Protein AF-A0AAP2W6C0-F1 (afdb_monomer)

Foldseek 3Di:
DKWKKFKDFPDPPDDLVVLLVLLLVLLCVQQVVVVKDWDWDDPCVDPVDVRMTIIDIPDDVVSSVVSQVVSCVVDPGIHIDTPD

Sequence (84 aa):
MIKVVELMLDDEFDDVNKLKMCYLHGLEQYLSERGYELIPIDHTEWYSFERKILVDTDAPSNMIDTALDMENKKQKSAMGVLVS

pLDDT: mean 88.37, std 9.17, range [55.16, 96.31]

Solvent-accessible surface area (backbone atoms only — not comparable to full-atom values): 4776 Å² total; per-residue (Å²): 83,80,33,38,33,40,52,48,63,75,47,96,83,57,62,54,68,61,50,50,53,52,49,50,51,48,40,42,53,57,36,46,79,70,76,29,58,68,43,79,51,88,56,71,88,39,80,96,29,65,56,44,50,41,32,38,26,79,58,56,67,71,59,51,52,52,34,32,56,56,42,39,74,71,41,91,55,40,41,59,42,81,78,97

Mean predicted aligned error: 4.14 Å

Radius of gyration: 11.82 Å; Cα contacts (8 Å, |Δi|>4): 131; chains: 1; bounding box: 22×28×34 Å

Nearest PDB structures (foldseek):
  6ahu-assembly1_H  TM=5.774E-01  e=3.307E-02  Homo sapiens
  6pij-assembly1_H  TM=5.909E-01  e=8.403E-02  Vibrio cholerae
  7u5e-assembly1_H  TM=5.299E-01  e=2.607E-01  Aeromonas salmonicida
  3us5-assembly1_A  TM=3.494E-01  e=7.569E-01  Homo sapiens
  6qey-assembly1_A  TM=4.085E-01  e=1.056E+00  Homo sapiens

Secondary structure (DSSP, 8-state):
-EEEEEEEESSTTS-HHHHHHHHHHHHHHHHHTTT--EEEE--TTSGGGTTEEEEEE-S-HHHHHHHHHHHHHH-SSEEEEE--

Organism: NCBI:txid2052831

Structure (mmCIF, N/CA/C/O backbone):
data_AF-A0AAP2W6C0-F1
#
_entry.id   AF-A0AAP2W6C0-F1
#
loop_
_atom_site.group_PDB
_atom_site.id
_atom_site.type_symbol
_atom_site.label_atom_id
_atom_site.label_alt_id
_atom_site.label_comp_id
_atom_site.label_asym_id
_atom_site.label_entity_id
_atom_site.label_seq_id
_atom_site.pdbx_PDB_ins_code
_atom_site.Cartn_x
_atom_site.Cartn_y
_atom_site.Cartn_z
_atom_site.occupancy
_atom_site.B_iso_or_equiv
_atom_site.auth_seq_id
_atom_site.auth_comp_id
_atom_site.auth_asym_id
_atom_site.auth_atom_id
_atom_site.pdbx_PDB_model_num
ATOM 1 N N . MET A 1 1 ? -10.430 -6.106 7.779 1.00 85.31 1 MET A N 1
ATOM 2 C CA . MET A 1 1 ? -11.223 -5.969 6.535 1.00 85.31 1 MET A CA 1
ATOM 3 C C . MET A 1 1 ? -10.256 -6.032 5.369 1.00 85.31 1 MET A C 1
ATOM 5 O O . MET A 1 1 ? -9.252 -5.333 5.407 1.00 85.31 1 MET A O 1
ATOM 9 N N . ILE A 1 2 ? -10.558 -6.820 4.332 1.00 87.94 2 ILE A N 1
ATOM 10 C CA . ILE A 1 2 ? -9.692 -6.872 3.148 1.00 87.94 2 ILE A CA 1
ATOM 11 C C . ILE A 1 2 ? -9.813 -5.563 2.370 1.00 87.94 2 ILE A C 1
ATOM 13 O O . ILE A 1 2 ? -10.914 -5.137 2.016 1.00 87.94 2 ILE A O 1
ATOM 17 N N . LYS A 1 3 ? -8.664 -4.953 2.108 1.00 90.06 3 LYS A N 1
ATOM 18 C CA . LYS A 1 3 ? -8.473 -3.743 1.321 1.00 90.06 3 LYS A CA 1
ATOM 19 C C . LYS A 1 3 ? -7.529 -4.046 0.172 1.00 90.06 3 LYS A C 1
ATOM 21 O O . LYS A 1 3 ? -6.558 -4.786 0.327 1.00 90.06 3 LYS A O 1
ATOM 26 N N . VAL A 1 4 ? -7.842 -3.496 -0.994 1.00 90.25 4 VAL A N 1
ATOM 27 C CA . VAL A 1 4 ? -7.082 -3.729 -2.219 1.00 90.25 4 VAL A CA 1
ATOM 28 C C . VAL A 1 4 ? -6.524 -2.407 -2.710 1.00 90.25 4 VAL A C 1
ATOM 30 O O . VAL A 1 4 ? -7.271 -1.467 -2.980 1.00 90.25 4 VAL A O 1
ATOM 33 N N . VAL A 1 5 ? -5.205 -2.362 -2.843 1.00 90.50 5 VAL A N 1
ATOM 34 C CA . VAL A 1 5 ? -4.472 -1.259 -3.460 1.00 90.50 5 VAL A CA 1
ATOM 35 C C . VAL A 1 5 ? -4.019 -1.709 -4.840 1.00 90.50 5 VAL A C 1
ATOM 37 O O . VAL A 1 5 ? -3.385 -2.754 -4.977 1.00 90.50 5 VAL A O 1
ATOM 40 N N . GLU A 1 6 ? -4.334 -0.929 -5.864 1.00 92.19 6 GLU A N 1
ATOM 41 C CA . GLU A 1 6 ? -3.880 -1.151 -7.234 1.00 92.19 6 GLU A CA 1
ATOM 42 C C . GLU A 1 6 ? -2.746 -0.184 -7.577 1.00 92.19 6 GLU A C 1
ATOM 44 O O . GLU A 1 6 ? -2.849 1.014 -7.319 1.00 92.19 6 GLU A O 1
ATOM 49 N N . LEU A 1 7 ? -1.655 -0.716 -8.130 1.00 91.31 7 LEU A N 1
ATOM 50 C CA . LEU A 1 7 ? -0.497 0.050 -8.573 1.00 91.31 7 LEU A CA 1
ATOM 51 C C . LEU A 1 7 ? -0.624 0.372 -10.063 1.00 91.31 7 LEU A C 1
ATOM 53 O O . LEU A 1 7 ? -0.566 -0.508 -10.926 1.00 91.31 7 LEU A O 1
ATOM 57 N N . MET A 1 8 ? -0.753 1.657 -10.354 1.00 90.94 8 MET A N 1
ATOM 58 C CA . MET A 1 8 ? -0.671 2.230 -11.691 1.00 90.94 8 MET A CA 1
ATOM 59 C C . MET A 1 8 ? 0.798 2.559 -11.958 1.00 90.94 8 MET A C 1
ATOM 61 O O . MET A 1 8 ? 1.340 3.445 -11.308 1.00 90.94 8 MET A O 1
ATOM 65 N N . LEU A 1 9 ? 1.456 1.817 -12.846 1.00 88.62 9 LEU A N 1
ATOM 66 C CA . LEU A 1 9 ? 2.868 2.030 -13.184 1.00 88.62 9 LEU A CA 1
ATOM 67 C C . LEU A 1 9 ? 3.007 3.151 -14.217 1.00 88.62 9 LEU A C 1
ATOM 69 O O . LEU A 1 9 ? 2.181 3.237 -15.129 1.00 88.62 9 LEU A O 1
ATOM 73 N N . ASP A 1 10 ? 4.066 3.949 -14.101 1.00 85.06 10 ASP A N 1
ATOM 74 C CA . ASP A 1 10 ? 4.419 4.951 -15.113 1.00 85.06 10 ASP A CA 1
ATOM 75 C C . ASP A 1 10 ? 5.189 4.321 -16.289 1.00 85.06 10 ASP A C 1
ATOM 77 O O . ASP A 1 10 ? 5.012 4.741 -17.435 1.00 85.06 10 ASP A O 1
ATOM 81 N N . ASP A 1 11 ? 5.999 3.288 -16.021 1.00 83.56 11 ASP A N 1
ATOM 82 C CA . ASP A 1 11 ? 6.702 2.473 -17.019 1.00 83.56 11 ASP A CA 1
ATOM 83 C C . ASP A 1 11 ? 6.286 0.991 -16.899 1.00 83.56 11 ASP A C 1
ATOM 85 O O . ASP A 1 11 ? 6.201 0.424 -15.810 1.00 83.56 11 ASP A O 1
ATOM 89 N N . GLU A 1 12 ? 6.031 0.332 -18.031 1.00 75.31 12 GLU A N 1
ATOM 90 C CA . GLU A 1 12 ? 5.674 -1.092 -18.081 1.00 75.31 12 GLU A CA 1
ATOM 91 C C . GLU A 1 12 ? 6.838 -2.023 -17.702 1.00 75.31 12 GLU A C 1
ATOM 93 O O . GLU A 1 12 ? 6.601 -3.192 -17.391 1.00 75.31 12 GLU A O 1
ATOM 98 N N . PHE A 1 13 ? 8.078 -1.521 -17.710 1.00 78.00 13 PHE A N 1
ATOM 99 C CA . PHE A 1 13 ? 9.282 -2.271 -17.337 1.00 78.00 13 PHE A CA 1
ATOM 100 C C . PHE A 1 13 ? 9.701 -2.091 -15.873 1.00 78.00 13 PHE A C 1
ATOM 102 O O . PHE A 1 13 ? 10.708 -2.672 -15.455 1.00 78.00 13 PHE A O 1
ATOM 109 N N . ASP A 1 14 ? 8.962 -1.301 -15.091 1.00 83.69 14 ASP A N 1
ATOM 110 C CA . ASP A 1 14 ? 9.254 -1.132 -13.673 1.00 83.69 14 ASP A CA 1
ATOM 111 C C . ASP A 1 14 ? 9.060 -2.442 -12.892 1.00 83.69 14 ASP A C 1
ATOM 113 O O . ASP A 1 14 ? 8.149 -3.236 -13.136 1.00 83.69 14 ASP A O 1
ATOM 117 N N . ASP A 1 15 ? 9.934 -2.668 -11.907 1.00 87.81 15 ASP A N 1
ATOM 118 C CA . ASP A 1 15 ? 9.877 -3.852 -11.049 1.00 87.81 15 ASP A CA 1
ATOM 119 C C . ASP A 1 15 ? 8.677 -3.758 -10.095 1.00 87.81 15 ASP A C 1
ATOM 121 O O . ASP A 1 15 ? 8.740 -3.171 -9.007 1.00 87.81 15 ASP A O 1
ATOM 125 N N . VAL A 1 16 ? 7.567 -4.360 -10.522 1.00 87.88 16 VAL A N 1
ATOM 126 C CA . VAL A 1 16 ? 6.294 -4.374 -9.794 1.00 87.88 16 VAL A CA 1
ATOM 127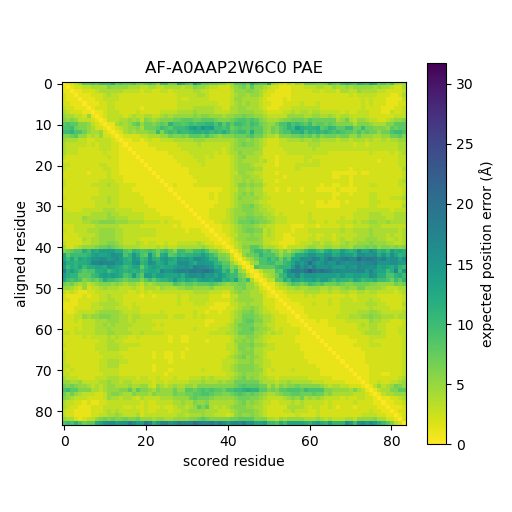 C C . VAL A 1 16 ? 6.454 -4.960 -8.396 1.00 87.88 16 VAL A C 1
ATOM 129 O O . VAL A 1 16 ? 5.889 -4.427 -7.444 1.00 87.88 16 VAL A O 1
ATOM 132 N N . ASN A 1 17 ? 7.248 -6.018 -8.232 1.00 87.62 17 ASN A N 1
ATOM 133 C CA . ASN A 1 17 ? 7.432 -6.653 -6.929 1.00 87.62 17 ASN A CA 1
ATOM 134 C C . ASN A 1 17 ? 8.172 -5.727 -5.969 1.00 87.62 17 ASN A C 1
ATOM 136 O O . ASN A 1 17 ? 7.767 -5.574 -4.815 1.00 87.62 17 ASN A O 1
ATOM 140 N N . LYS A 1 18 ? 9.214 -5.048 -6.454 1.00 89.50 18 LYS A N 1
ATOM 141 C CA . LYS A 1 18 ? 9.920 -4.036 -5.669 1.00 89.50 18 LYS A CA 1
ATOM 142 C C . LYS A 1 18 ? 8.986 -2.898 -5.259 1.00 89.50 18 LYS A C 1
ATOM 144 O O . LYS A 1 18 ? 8.985 -2.512 -4.092 1.00 89.50 18 LYS A O 1
ATOM 149 N N . LEU A 1 19 ? 8.169 -2.396 -6.183 1.00 90.75 19 LEU A N 1
ATOM 150 C CA . LEU A 1 19 ? 7.198 -1.342 -5.892 1.00 90.75 19 LEU A CA 1
ATOM 151 C C . LEU A 1 19 ? 6.163 -1.798 -4.858 1.00 90.75 19 LEU A C 1
ATOM 153 O O . LEU A 1 19 ? 5.936 -1.084 -3.883 1.00 90.75 19 LEU A O 1
ATOM 157 N N . LYS A 1 20 ? 5.607 -3.008 -4.992 1.00 90.94 20 LYS A N 1
ATOM 158 C CA . LYS A 1 20 ? 4.680 -3.591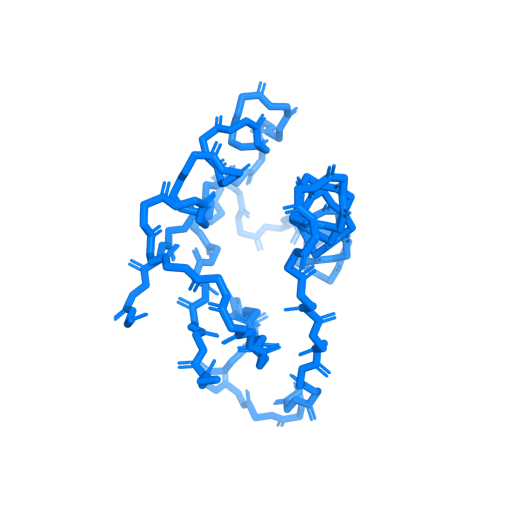 -4.007 1.00 90.94 20 LYS A CA 1
ATOM 159 C C . LYS A 1 20 ? 5.285 -3.630 -2.611 1.00 90.94 20 LYS A C 1
ATOM 161 O O . LYS A 1 20 ? 4.623 -3.218 -1.665 1.00 90.94 20 LYS A O 1
ATOM 166 N N . MET A 1 21 ? 6.537 -4.067 -2.485 1.00 91.00 21 MET A N 1
ATOM 167 C CA . MET A 1 21 ? 7.233 -4.112 -1.195 1.00 91.00 21 MET A CA 1
ATOM 168 C C . MET A 1 21 ? 7.441 -2.711 -0.610 1.00 91.00 21 MET A C 1
ATOM 170 O O . MET A 1 21 ? 7.239 -2.519 0.587 1.00 91.00 21 MET A O 1
ATOM 174 N N . CYS A 1 22 ? 7.793 -1.722 -1.437 1.00 92.94 22 CYS A N 1
ATOM 175 C CA . CYS A 1 22 ? 7.931 -0.335 -0.990 1.00 92.94 22 CYS A CA 1
ATOM 176 C C . CYS A 1 22 ? 6.604 0.243 -0.480 1.00 92.94 22 CYS A C 1
ATOM 178 O O . CYS A 1 22 ? 6.563 0.780 0.626 1.00 92.94 22 CYS A O 1
ATOM 180 N N . TYR A 1 23 ? 5.525 0.095 -1.252 1.00 94.12 23 TYR A N 1
ATOM 181 C CA . TYR A 1 23 ? 4.194 0.557 -0.853 1.00 94.12 23 TYR A CA 1
ATOM 182 C C . TYR A 1 23 ? 3.704 -0.156 0.405 1.00 94.12 23 TYR A C 1
ATOM 184 O O . TYR A 1 23 ? 3.255 0.498 1.340 1.00 94.12 23 TYR A O 1
ATOM 192 N N . LEU A 1 24 ? 3.825 -1.484 0.458 1.00 93.94 24 LEU A N 1
ATOM 193 C CA . LEU A 1 24 ? 3.407 -2.277 1.611 1.00 93.94 24 LEU A CA 1
ATOM 194 C C . LEU A 1 24 ? 4.131 -1.837 2.887 1.00 93.94 24 LEU A C 1
ATOM 196 O O . LEU A 1 24 ? 3.481 -1.609 3.903 1.00 93.94 24 LEU A O 1
ATOM 200 N N . HIS A 1 25 ? 5.450 -1.647 2.815 1.00 94.81 25 HIS A N 1
ATOM 201 C CA . HIS A 1 25 ? 6.243 -1.186 3.950 1.00 94.81 25 HIS A CA 1
ATOM 202 C C . HIS A 1 25 ? 5.827 0.217 4.422 1.00 94.81 25 HIS A C 1
ATOM 204 O O . HIS A 1 25 ? 5.687 0.451 5.621 1.00 94.81 25 HIS A O 1
ATOM 210 N N . GLY A 1 26 ? 5.593 1.150 3.494 1.00 94.62 26 GLY A N 1
ATOM 211 C CA . GLY A 1 26 ? 5.144 2.503 3.832 1.00 94.62 26 GLY A CA 1
ATOM 212 C C . GLY A 1 26 ? 3.752 2.535 4.470 1.00 94.62 26 GLY A C 1
ATOM 213 O O . GLY A 1 26 ? 3.536 3.255 5.448 1.00 94.62 26 GLY A O 1
ATOM 214 N N . LEU A 1 27 ? 2.826 1.718 3.959 1.00 94.81 27 LEU A N 1
ATOM 215 C CA . LEU A 1 27 ? 1.487 1.546 4.528 1.00 94.81 27 LEU A CA 1
ATOM 216 C C . LEU A 1 27 ? 1.557 0.965 5.943 1.00 94.81 27 LEU A C 1
ATOM 218 O O . LEU A 1 27 ? 0.958 1.523 6.862 1.00 94.81 27 LEU A O 1
ATOM 222 N N . GLU A 1 28 ? 2.313 -0.119 6.124 1.00 95.31 28 GLU A N 1
ATOM 223 C CA . GLU A 1 28 ? 2.519 -0.769 7.420 1.00 95.31 28 GLU A CA 1
ATOM 224 C C . GLU A 1 28 ? 3.100 0.212 8.443 1.00 95.31 28 GLU A C 1
ATOM 226 O O . GLU A 1 28 ? 2.562 0.352 9.542 1.00 95.31 28 GLU A O 1
ATOM 231 N N . GLN A 1 29 ? 4.147 0.956 8.073 1.00 95.62 29 GLN A N 1
ATOM 232 C CA . GLN A 1 29 ? 4.758 1.945 8.957 1.00 95.62 29 GLN A CA 1
ATOM 233 C C . GLN A 1 29 ? 3.751 3.031 9.369 1.00 95.62 29 GLN A C 1
ATOM 235 O O . GLN A 1 29 ? 3.582 3.306 10.556 1.00 95.62 29 GLN A O 1
ATOM 240 N N . TYR A 1 30 ? 3.051 3.637 8.409 1.00 95.69 30 TYR A N 1
ATOM 241 C CA . TYR A 1 30 ? 2.124 4.734 8.695 1.00 95.69 30 TYR A CA 1
ATOM 242 C C . TYR A 1 30 ? 0.957 4.310 9.598 1.00 95.69 30 TYR A C 1
ATOM 244 O O . TYR A 1 30 ? 0.538 5.071 10.482 1.00 95.69 30 TYR A O 1
ATOM 252 N N . LEU A 1 31 ? 0.406 3.122 9.344 1.00 95.38 31 LEU A N 1
ATOM 253 C CA . LEU A 1 31 ? -0.774 2.602 10.030 1.00 95.38 31 LEU A CA 1
ATOM 254 C C . LEU A 1 31 ? -0.433 2.057 11.420 1.00 95.38 31 LEU A C 1
ATOM 256 O O . LEU A 1 31 ? -1.137 2.385 12.378 1.00 95.38 31 LEU A O 1
ATOM 260 N N . SER A 1 32 ? 0.681 1.335 11.560 1.00 94.81 32 SER A N 1
ATOM 261 C CA . SER A 1 32 ? 1.143 0.825 12.858 1.00 94.81 32 SER A CA 1
ATOM 262 C C . SER A 1 32 ? 1.489 1.950 13.839 1.00 94.81 32 SER A C 1
ATOM 264 O O . SER A 1 32 ? 1.112 1.878 15.008 1.00 94.81 32 SER A O 1
ATOM 266 N N . GLU A 1 33 ? 2.087 3.052 13.368 1.00 96.19 33 GLU A N 1
ATOM 267 C CA . GLU A 1 33 ? 2.321 4.267 14.171 1.00 96.19 33 GLU A CA 1
ATOM 268 C C . GLU A 1 33 ? 1.024 4.877 14.740 1.00 96.19 33 GLU A C 1
ATOM 270 O O . GLU A 1 33 ? 1.059 5.626 15.719 1.00 96.19 33 GLU A O 1
ATOM 275 N N . ARG A 1 34 ? -0.129 4.566 14.137 1.00 95.50 34 ARG A N 1
ATOM 276 C CA . ARG A 1 34 ? -1.465 5.040 14.537 1.00 95.50 34 ARG A CA 1
ATOM 277 C C . ARG A 1 34 ? -2.298 3.975 15.248 1.00 95.50 34 ARG A C 1
ATOM 279 O O . ARG A 1 34 ? -3.441 4.252 15.602 1.00 95.50 34 ARG A O 1
ATOM 286 N N . GLY A 1 35 ? -1.718 2.803 15.501 1.00 96.06 35 GLY A N 1
ATOM 287 C CA . GLY A 1 35 ? -2.365 1.705 16.215 1.00 96.06 35 GLY A CA 1
ATOM 288 C C . GLY A 1 35 ? -3.291 0.847 15.358 1.00 96.06 35 GLY A C 1
ATOM 289 O O . GLY A 1 35 ? -4.094 0.116 15.928 1.00 96.06 35 GLY A O 1
ATOM 290 N N . TYR A 1 36 ? -3.190 0.935 14.030 1.00 96.31 36 TYR A N 1
ATOM 291 C CA . TYR A 1 36 ? -3.903 0.047 13.116 1.00 96.31 36 TYR A CA 1
ATOM 292 C C . TYR A 1 36 ? -3.027 -1.140 12.729 1.00 96.31 36 TYR A C 1
ATOM 294 O O . TYR A 1 36 ? -1.823 -0.992 12.498 1.00 96.31 36 TYR A O 1
ATOM 302 N N . GLU A 1 37 ? -3.640 -2.311 12.624 1.00 93.75 37 GLU A N 1
ATOM 303 C CA . GLU A 1 37 ? -2.977 -3.522 12.155 1.00 93.75 37 GLU A CA 1
ATOM 304 C C . GLU A 1 37 ? -3.078 -3.606 10.629 1.00 93.75 37 GLU A C 1
ATOM 306 O O . GLU A 1 37 ? -4.117 -3.296 10.041 1.00 93.75 37 GLU A O 1
ATOM 311 N N . LEU A 1 38 ? -1.995 -4.018 9.970 1.00 93.19 38 LEU A N 1
ATOM 312 C CA . LEU A 1 38 ? -1.975 -4.292 8.538 1.00 93.19 38 LEU A CA 1
ATOM 313 C C . LEU A 1 38 ? -1.268 -5.622 8.299 1.00 93.19 38 LEU A C 1
ATOM 315 O O . LEU A 1 38 ? -0.085 -5.764 8.594 1.00 93.19 38 LEU A O 1
ATOM 319 N N . ILE A 1 39 ? -1.992 -6.582 7.733 1.00 92.75 39 ILE A N 1
ATOM 320 C CA . ILE A 1 39 ? -1.481 -7.911 7.408 1.00 92.75 39 ILE A CA 1
ATOM 321 C C . ILE A 1 39 ? -1.502 -8.062 5.884 1.00 92.75 39 ILE A C 1
ATOM 323 O O . ILE A 1 39 ? -2.584 -8.053 5.290 1.00 92.75 39 ILE A O 1
ATOM 327 N N . PRO A 1 40 ? -0.348 -8.195 5.210 1.00 89.81 40 PRO A N 1
ATOM 328 C CA . PRO A 1 40 ? -0.330 -8.480 3.782 1.00 89.81 40 PRO A CA 1
ATOM 329 C C . PRO A 1 40 ? -0.943 -9.850 3.497 1.00 89.81 40 PRO A C 1
ATOM 331 O O . PRO A 1 40 ? -0.605 -10.846 4.136 1.00 89.81 40 PRO A O 1
ATOM 334 N N . ILE A 1 41 ? -1.818 -9.906 2.498 1.00 87.50 41 ILE A N 1
ATOM 335 C CA . ILE A 1 41 ? -2.377 -11.154 1.985 1.00 87.50 41 ILE A CA 1
ATOM 336 C C . ILE A 1 41 ? -1.648 -11.484 0.684 1.00 87.50 41 ILE A C 1
ATOM 338 O O . ILE A 1 41 ? -1.782 -10.774 -0.316 1.00 87.50 41 ILE A O 1
ATOM 342 N N . ASP A 1 42 ? -0.886 -12.575 0.692 1.00 73.19 42 ASP A N 1
ATOM 343 C CA . ASP A 1 42 ? -0.154 -13.021 -0.487 1.00 73.19 42 ASP A CA 1
ATOM 344 C C . ASP A 1 42 ? -1.024 -13.920 -1.378 1.00 73.19 42 ASP A C 1
ATOM 346 O O . ASP A 1 42 ? -1.251 -15.098 -1.100 1.00 73.19 42 ASP A O 1
ATOM 350 N N . HIS A 1 43 ? -1.508 -13.335 -2.472 1.00 70.81 43 HIS A N 1
ATOM 351 C CA . HIS A 1 43 ? -2.129 -14.044 -3.593 1.00 70.81 43 HIS A CA 1
ATOM 352 C C . HIS A 1 43 ? -1.385 -13.755 -4.902 1.00 70.81 43 HIS A C 1
ATOM 354 O O . HIS A 1 43 ? -1.988 -13.694 -5.974 1.00 70.81 43 HIS A O 1
ATOM 360 N N . THR A 1 44 ? -0.067 -13.550 -4.827 1.00 61.25 44 THR A N 1
ATOM 361 C CA . THR A 1 44 ? 0.763 -13.113 -5.964 1.00 61.25 44 THR A CA 1
ATOM 362 C C . THR A 1 44 ? 0.793 -14.128 -7.115 1.00 61.25 44 THR A C 1
ATOM 364 O O . THR A 1 44 ? 1.102 -13.770 -8.246 1.00 61.25 44 THR A O 1
ATOM 367 N N . GLU A 1 45 ? 0.386 -15.376 -6.868 1.00 55.94 45 GLU A N 1
ATOM 368 C CA . GLU A 1 45 ? 0.226 -16.418 -7.892 1.00 55.94 45 GLU A CA 1
ATOM 369 C C . GLU A 1 45 ? -0.976 -16.196 -8.831 1.00 55.94 45 GLU A C 1
ATOM 371 O O . GLU A 1 45 ? -1.097 -16.854 -9.866 1.00 55.94 45 GLU A O 1
ATOM 376 N N . TRP A 1 46 ? -1.895 -15.288 -8.499 1.00 68.94 46 TRP A N 1
ATOM 377 C CA . TRP A 1 46 ? -3.076 -15.016 -9.314 1.00 68.94 46 TRP A CA 1
ATOM 378 C C . TRP A 1 46 ? -2.803 -13.865 -10.289 1.00 68.94 46 TRP A C 1
ATOM 380 O O . TRP A 1 46 ? -2.628 -12.721 -9.876 1.00 68.94 46 TRP A O 1
ATOM 390 N N . TYR A 1 47 ? -2.847 -14.146 -11.598 1.00 55.16 47 TYR A N 1
ATOM 391 C CA . TYR A 1 47 ? -2.547 -13.180 -12.673 1.00 55.16 47 TYR A CA 1
ATOM 392 C C . TYR A 1 47 ? -3.317 -11.847 -12.545 1.00 55.16 47 TYR A C 1
ATOM 394 O O . TYR A 1 47 ? -2.789 -10.780 -12.834 1.00 55.16 47 TYR A O 1
ATOM 402 N N . SER A 1 48 ? -4.550 -11.875 -12.026 1.00 66.81 48 SER A N 1
ATOM 403 C CA . SER A 1 48 ? -5.370 -10.674 -11.786 1.00 66.81 48 SER A CA 1
ATOM 404 C C . SER A 1 48 ? -4.858 -9.742 -10.671 1.00 66.81 48 SER A C 1
ATOM 406 O O . SER A 1 48 ? -5.447 -8.679 -10.461 1.00 66.81 48 SER A O 1
ATOM 408 N N . PHE A 1 49 ? -3.800 -10.125 -9.950 1.00 68.19 49 PHE A N 1
ATOM 409 C CA . PHE A 1 49 ? -3.262 -9.416 -8.784 1.00 68.19 49 PHE A CA 1
ATOM 410 C C . PHE A 1 49 ? -1.781 -9.047 -8.913 1.00 68.19 49 PHE A C 1
ATOM 412 O O . PHE A 1 49 ? -1.182 -8.576 -7.945 1.00 68.19 49 PHE A O 1
ATOM 419 N N . GLU A 1 50 ? -1.195 -9.191 -10.103 1.00 78.62 50 GLU A N 1
ATOM 420 C CA . GLU A 1 50 ? 0.206 -8.839 -10.357 1.00 78.62 50 GLU A CA 1
ATOM 421 C C . GLU A 1 50 ? 0.521 -7.411 -9.879 1.00 78.62 50 GLU A C 1
ATOM 423 O O . GLU A 1 50 ? 1.450 -7.208 -9.103 1.00 78.62 50 GLU A O 1
ATOM 428 N N . ARG A 1 51 ? -0.346 -6.444 -10.212 1.00 85.38 51 ARG A N 1
ATOM 429 C CA . ARG A 1 51 ? -0.233 -5.029 -9.811 1.00 85.38 51 ARG A CA 1
ATOM 430 C C . ARG A 1 51 ? -1.030 -4.664 -8.555 1.00 85.38 51 ARG A C 1
ATOM 432 O O . ARG A 1 51 ? -1.274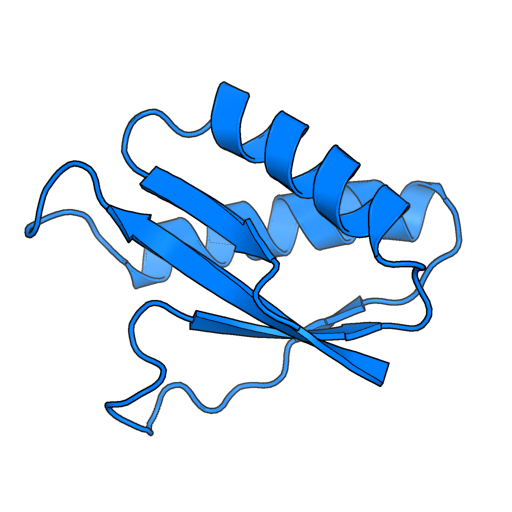 -3.488 -8.308 1.00 85.38 51 ARG A O 1
ATOM 439 N N . LYS A 1 52 ? -1.482 -5.645 -7.772 1.00 89.62 52 LYS A N 1
ATOM 440 C CA . LYS A 1 52 ? -2.338 -5.405 -6.602 1.00 89.62 52 LYS A CA 1
ATOM 441 C C . LYS A 1 52 ? -1.655 -5.814 -5.309 1.00 89.62 52 LYS A C 1
ATOM 443 O O . LYS A 1 52 ? -0.999 -6.852 -5.233 1.00 89.62 52 LYS A O 1
ATOM 448 N N . ILE A 1 53 ? -1.850 -4.999 -4.283 1.00 90.25 53 ILE A N 1
ATOM 449 C CA . ILE A 1 53 ? -1.481 -5.283 -2.901 1.00 90.25 53 ILE A CA 1
ATOM 450 C C . ILE A 1 53 ? -2.787 -5.521 -2.153 1.00 90.25 53 ILE A C 1
ATOM 452 O O . ILE A 1 53 ? -3.645 -4.640 -2.093 1.00 90.25 53 ILE A O 1
ATOM 456 N N . LEU A 1 54 ? -2.954 -6.725 -1.619 1.00 90.75 54 LEU A N 1
ATOM 457 C CA . LEU A 1 54 ? -4.083 -7.054 -0.762 1.00 90.75 54 LEU A CA 1
ATOM 458 C C . LEU A 1 54 ? -3.607 -6.976 0.678 1.00 90.75 54 LEU A C 1
ATOM 460 O O . LEU A 1 54 ? -2.574 -7.549 1.027 1.00 90.75 54 LEU A O 1
ATOM 464 N N . VAL A 1 55 ? -4.364 -6.272 1.504 1.00 90.94 55 VAL A N 1
ATOM 465 C CA . VAL A 1 55 ? -4.054 -6.116 2.920 1.00 90.94 55 VAL A CA 1
ATOM 466 C C . VAL A 1 55 ? -5.308 -6.366 3.741 1.00 90.94 55 VAL A C 1
ATOM 468 O O . VAL A 1 55 ? -6.383 -5.872 3.405 1.00 90.94 55 VAL A O 1
ATOM 471 N N . ASP A 1 56 ? -5.194 -7.148 4.808 1.00 93.00 56 ASP A N 1
ATOM 472 C CA . ASP A 1 56 ? -6.203 -7.188 5.860 1.00 93.00 56 ASP A CA 1
ATOM 473 C C . ASP A 1 56 ? -5.860 -6.117 6.890 1.00 93.00 56 ASP A C 1
ATOM 475 O O . ASP A 1 56 ? -4.767 -6.116 7.451 1.00 93.00 56 ASP A O 1
ATOM 479 N N . THR A 1 57 ? -6.767 -5.172 7.107 1.00 93.06 57 THR A N 1
ATOM 480 C CA . THR A 1 57 ? -6.546 -4.085 8.062 1.00 93.06 57 THR A CA 1
ATOM 481 C C . THR A 1 57 ? -7.839 -3.658 8.742 1.00 93.06 57 THR A C 1
ATOM 483 O O . THR A 1 57 ? -8.937 -3.779 8.182 1.00 93.06 57 THR A O 1
ATOM 486 N N . ASP A 1 58 ? -7.722 -3.181 9.976 1.00 94.06 58 ASP A N 1
ATOM 487 C CA . ASP A 1 58 ? -8.790 -2.507 10.716 1.00 94.06 58 ASP A CA 1
ATOM 488 C C . ASP A 1 58 ? -8.804 -0.985 10.481 1.00 94.06 58 ASP A C 1
ATOM 490 O O . ASP A 1 58 ? -9.719 -0.294 10.938 1.00 94.06 58 ASP A O 1
ATOM 494 N N . ALA A 1 59 ? -7.838 -0.465 9.716 1.00 94.25 59 ALA A N 1
ATOM 495 C CA . ALA A 1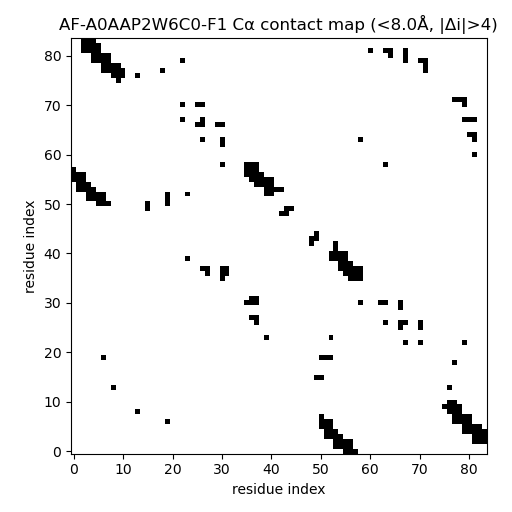 59 ? -7.763 0.940 9.364 1.00 94.25 59 ALA A CA 1
ATOM 496 C C . ALA A 1 59 ? -8.961 1.377 8.501 1.00 94.25 59 ALA A C 1
ATOM 498 O O . ALA A 1 59 ? -9.338 0.698 7.537 1.00 94.25 59 ALA A O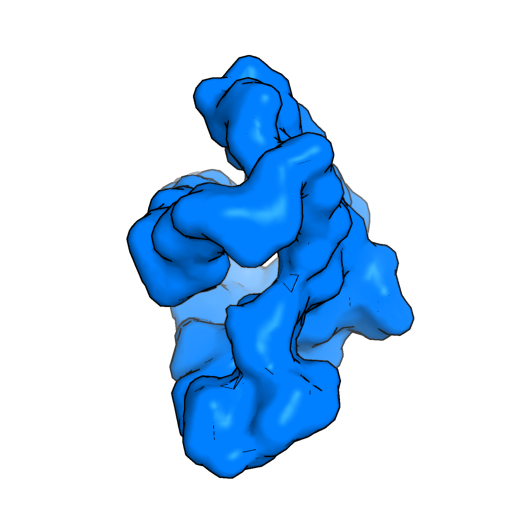 1
ATOM 499 N N . PRO A 1 60 ? -9.547 2.554 8.783 1.00 93.94 60 PRO A N 1
ATOM 500 C CA . PRO A 1 60 ? -10.559 3.133 7.914 1.00 93.94 60 PRO A CA 1
ATOM 501 C C . PRO A 1 60 ? -9.929 3.606 6.592 1.00 93.94 60 PRO A C 1
ATOM 503 O O . PRO A 1 60 ? -8.768 4.019 6.556 1.00 93.94 60 PRO A O 1
ATOM 506 N N . SER A 1 61 ? -10.707 3.588 5.502 1.00 92.31 61 SER A N 1
ATOM 507 C CA . SER A 1 61 ? -10.206 3.891 4.149 1.00 92.31 61 SER A CA 1
ATOM 508 C C . SER A 1 61 ? -9.466 5.229 4.054 1.00 92.31 61 SE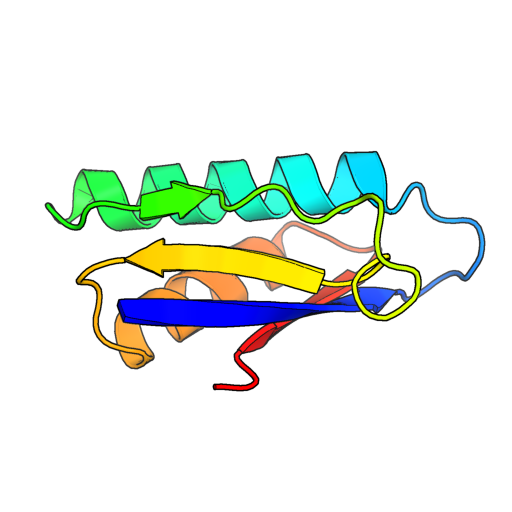R A C 1
ATOM 510 O O . SER A 1 61 ? -8.426 5.296 3.418 1.00 92.31 61 SER A O 1
ATOM 512 N N . ASN A 1 62 ? -9.919 6.267 4.765 1.00 93.62 62 ASN A N 1
ATOM 513 C CA . ASN A 1 62 ? -9.268 7.582 4.763 1.00 93.62 62 ASN A CA 1
ATOM 514 C C . ASN A 1 62 ? -7.830 7.566 5.321 1.00 93.62 62 ASN A C 1
ATOM 516 O O . ASN A 1 62 ? -7.004 8.386 4.918 1.00 93.62 62 ASN A O 1
ATOM 520 N N . MET A 1 63 ? -7.520 6.658 6.254 1.00 95.06 63 MET A N 1
ATOM 521 C CA . MET A 1 63 ? -6.158 6.490 6.773 1.00 95.06 63 MET A CA 1
ATOM 522 C C . MET A 1 63 ? -5.269 5.794 5.746 1.00 95.06 63 MET A C 1
ATOM 524 O O . MET A 1 63 ? -4.116 6.185 5.580 1.00 95.06 63 MET A O 1
ATOM 528 N N . ILE A 1 64 ? -5.821 4.818 5.023 1.00 93.31 64 ILE A N 1
ATOM 529 C CA . ILE A 1 64 ? -5.127 4.129 3.931 1.00 93.31 64 ILE A CA 1
ATOM 530 C C . ILE A 1 64 ? -4.875 5.100 2.775 1.00 93.31 64 ILE A C 1
ATOM 532 O O . ILE A 1 64 ? -3.746 5.187 2.310 1.00 93.31 64 ILE A O 1
ATOM 536 N N . ASP A 1 65 ? -5.872 5.892 2.375 1.00 93.81 65 ASP A N 1
ATOM 537 C CA . ASP A 1 65 ? -5.733 6.920 1.336 1.00 93.81 65 ASP A CA 1
ATOM 538 C C . ASP A 1 65 ? -4.634 7.928 1.693 1.00 93.81 65 ASP A C 1
ATOM 540 O O . ASP A 1 65 ? -3.788 8.257 0.867 1.00 93.81 65 ASP A O 1
ATOM 544 N N . THR A 1 66 ? -4.582 8.364 2.957 1.00 94.94 6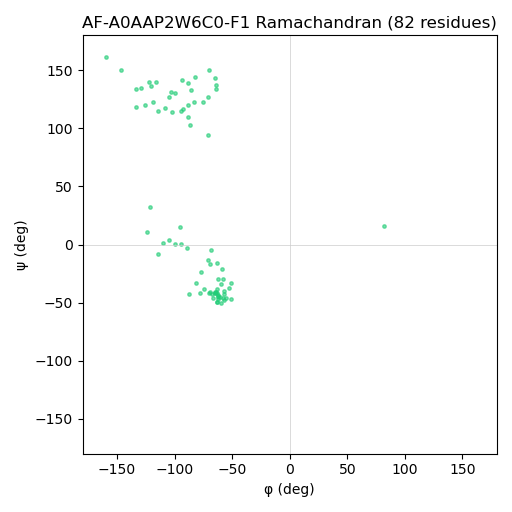6 THR A N 1
ATOM 545 C CA . THR A 1 66 ? -3.529 9.281 3.420 1.00 94.94 66 THR A CA 1
ATOM 546 C C . THR A 1 66 ? -2.144 8.631 3.355 1.00 94.94 66 THR A C 1
ATOM 548 O O . THR A 1 66 ? -1.175 9.275 2.948 1.00 94.94 66 THR A O 1
ATOM 551 N N . ALA A 1 67 ? -2.036 7.359 3.743 1.00 94.44 67 ALA A N 1
ATOM 552 C CA . ALA A 1 67 ? -0.790 6.604 3.663 1.00 94.44 67 ALA A CA 1
ATOM 553 C C . ALA A 1 67 ? -0.341 6.411 2.201 1.00 94.44 67 ALA A C 1
ATOM 555 O O . ALA A 1 67 ? 0.831 6.617 1.882 1.00 94.44 67 ALA A O 1
ATOM 556 N N . LEU A 1 68 ? -1.280 6.105 1.299 1.00 94.81 68 LEU A N 1
ATOM 557 C CA . LEU A 1 68 ? -1.038 6.000 -0.140 1.00 94.81 68 LEU A CA 1
ATOM 558 C C . LEU A 1 68 ? -0.579 7.326 -0.736 1.00 94.81 68 LEU A C 1
ATOM 560 O O . LEU A 1 68 ? 0.404 7.342 -1.465 1.00 94.81 68 LEU A O 1
ATOM 564 N N . ASP A 1 69 ? -1.212 8.444 -0.386 1.00 94.62 69 ASP A N 1
ATOM 565 C CA . ASP A 1 69 ? -0.800 9.776 -0.839 1.00 94.62 69 ASP A CA 1
ATOM 566 C C . ASP A 1 69 ? 0.633 10.122 -0.418 1.00 94.62 69 ASP A C 1
ATOM 568 O O . ASP A 1 69 ? 1.355 10.823 -1.135 1.00 94.62 69 ASP A O 1
ATOM 572 N N . MET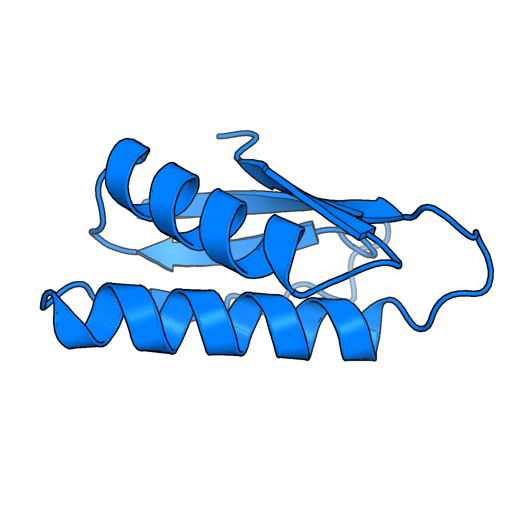 A 1 70 ? 1.061 9.656 0.757 1.00 93.88 70 MET A N 1
ATOM 573 C CA . MET A 1 70 ? 2.436 9.829 1.217 1.00 93.88 70 MET A CA 1
ATOM 574 C C . MET A 1 70 ? 3.413 8.971 0.414 1.00 93.88 70 MET A C 1
ATOM 576 O O . MET A 1 70 ? 4.473 9.474 0.038 1.00 93.88 70 MET A O 1
ATOM 580 N N . GLU A 1 71 ? 3.062 7.722 0.112 1.00 94.25 71 GLU A N 1
ATOM 581 C CA . GLU A 1 71 ? 3.895 6.848 -0.718 1.00 94.25 71 GLU A CA 1
ATOM 582 C C . GLU A 1 71 ? 3.934 7.298 -2.181 1.00 94.25 71 GLU A C 1
ATOM 584 O O . GLU A 1 71 ? 5.016 7.386 -2.751 1.00 94.25 71 GLU A O 1
ATOM 589 N N . ASN A 1 72 ? 2.813 7.731 -2.756 1.00 94.19 72 ASN A N 1
ATOM 590 C CA . ASN A 1 72 ? 2.725 8.298 -4.107 1.00 94.19 72 ASN A CA 1
ATOM 591 C C . ASN A 1 72 ? 3.628 9.525 -4.296 1.00 94.19 72 ASN A C 1
ATOM 593 O O . ASN A 1 72 ? 4.121 9.780 -5.387 1.00 94.19 72 ASN A O 1
ATOM 597 N N . LYS A 1 73 ? 3.890 10.301 -3.237 1.00 93.12 73 LYS A N 1
ATOM 598 C CA . LYS A 1 73 ? 4.846 11.424 -3.296 1.00 93.12 73 LYS A CA 1
ATOM 599 C C . LYS A 1 73 ? 6.307 10.971 -3.257 1.00 93.12 73 LYS A C 1
ATOM 601 O O . LYS A 1 73 ? 7.182 11.726 -3.684 1.00 93.12 73 LYS A O 1
ATOM 606 N N . LYS A 1 74 ? 6.588 9.787 -2.705 1.00 91.81 74 LYS A N 1
ATOM 607 C CA . LYS A 1 74 ? 7.937 9.205 -2.622 1.00 91.81 74 LYS A CA 1
ATOM 608 C C . LYS A 1 74 ? 8.274 8.399 -3.874 1.00 91.81 74 LYS A C 1
ATOM 610 O O . LYS A 1 74 ? 9.396 8.495 -4.371 1.00 91.81 74 LYS A O 1
ATOM 615 N N . GLN A 1 75 ? 7.320 7.614 -4.363 1.00 87.62 75 GLN A N 1
ATOM 616 C CA . GLN A 1 75 ? 7.474 6.765 -5.534 1.00 87.62 75 GLN A CA 1
ATOM 617 C C . GLN A 1 75 ? 7.240 7.595 -6.799 1.00 87.62 75 GLN A C 1
ATOM 619 O O . GLN A 1 75 ? 6.201 8.216 -6.960 1.00 87.62 75 GLN A O 1
ATOM 624 N N . LYS A 1 76 ? 8.232 7.632 -7.692 1.00 84.06 76 LYS A N 1
ATOM 625 C CA . LYS A 1 76 ? 8.161 8.368 -8.973 1.00 84.06 76 LYS A CA 1
ATOM 626 C C . LYS A 1 76 ? 7.832 7.481 -10.178 1.00 84.06 76 LYS A C 1
ATOM 628 O O . LYS A 1 76 ? 7.861 7.972 -11.295 1.00 84.06 76 LYS A O 1
ATOM 633 N N . SER A 1 77 ? 7.646 6.192 -9.921 1.00 85.94 77 SER A N 1
A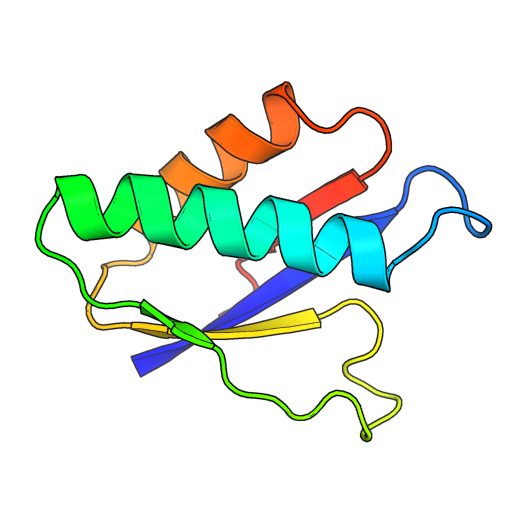TOM 634 C CA . SER A 1 77 ? 7.494 5.127 -10.918 1.00 85.94 77 SER A CA 1
ATOM 635 C C . SER A 1 77 ? 6.097 4.503 -10.890 1.00 85.94 77 SER A C 1
ATOM 637 O O . SER A 1 77 ? 5.774 3.649 -11.711 1.00 85.94 77 SER A O 1
ATOM 639 N N . ALA A 1 78 ? 5.277 4.859 -9.898 1.00 91.00 78 ALA A N 1
ATOM 640 C CA . ALA A 1 78 ? 3.943 4.309 -9.746 1.00 91.00 78 ALA A CA 1
ATOM 641 C C . ALA A 1 78 ? 3.055 5.201 -8.879 1.00 91.00 78 ALA A C 1
ATOM 643 O O . ALA A 1 78 ? 3.538 6.002 -8.077 1.00 91.00 78 ALA A O 1
ATOM 644 N N . MET A 1 79 ? 1.749 4.980 -9.003 1.00 93.06 79 MET A N 1
ATOM 645 C CA . MET A 1 79 ? 0.706 5.521 -8.147 1.00 93.06 79 MET A CA 1
ATOM 646 C C . MET A 1 79 ? -0.151 4.375 -7.598 1.00 93.06 79 MET A C 1
ATOM 648 O O . MET A 1 79 ? -0.774 3.632 -8.353 1.00 93.06 79 MET A O 1
ATOM 652 N N . GLY A 1 80 ? -0.199 4.238 -6.277 1.00 91.69 80 GLY A N 1
ATOM 653 C CA . GLY A 1 80 ? -1.093 3.328 -5.573 1.00 91.69 80 GLY A CA 1
ATOM 654 C C . GLY A 1 80 ? -2.452 3.974 -5.328 1.00 91.69 80 GLY A C 1
ATOM 655 O O . GLY A 1 80 ? -2.525 5.112 -4.857 1.00 91.69 80 GLY A O 1
ATOM 656 N N . VAL A 1 81 ? -3.525 3.244 -5.627 1.00 92.56 81 VAL A N 1
ATOM 657 C CA . VAL A 1 81 ? -4.914 3.693 -5.455 1.00 92.56 81 VAL A CA 1
ATOM 658 C C . VAL A 1 81 ? -5.707 2.641 -4.693 1.00 92.56 81 VAL A C 1
ATOM 660 O O . VAL A 1 81 ? -5.634 1.454 -5.008 1.00 92.56 81 VAL A O 1
ATOM 663 N N . LEU A 1 82 ? -6.493 3.069 -3.706 1.00 92.31 82 LEU A N 1
ATOM 664 C CA . LEU A 1 82 ? -7.433 2.195 -3.014 1.00 92.31 82 LEU A CA 1
ATOM 665 C C . LEU A 1 82 ? -8.650 1.922 -3.912 1.00 92.31 82 LEU A C 1
ATOM 667 O O . LEU A 1 82 ? -9.332 2.852 -4.337 1.00 92.31 82 LEU A O 1
ATOM 671 N N . VAL A 1 83 ? -8.938 0.651 -4.192 1.00 87.69 83 VAL A N 1
ATOM 672 C CA . VAL A 1 83 ? -10.041 0.240 -5.087 1.00 87.69 83 VAL A CA 1
ATOM 673 C C . VAL A 1 83 ? -11.215 -0.437 -4.358 1.00 87.69 83 VAL A C 1
ATOM 675 O O . VAL A 1 83 ? -12.191 -0.818 -5.004 1.00 87.69 83 VAL A O 1
ATOM 678 N N . SER A 1 84 ? -11.164 -0.565 -3.022 1.00 67.75 84 SER A N 1
ATOM 679 C CA . SER A 1 84 ? -12.215 -1.202 -2.194 1.00 67.75 84 SER A CA 1
ATOM 680 C C . SER A 1 84 ? -12.204 -0.771 -0.725 1.00 67.75 84 SER A C 1
ATOM 682 O O . SER A 1 84 ? -11.106 -0.778 -0.131 1.00 67.75 84 SER A O 1
#